Protein AF-A0A151GLS6-F1 (afdb_monomer_lite)

Sequence (121 aa):
MDKGKPEEINLQQVIEDFMERTEDESGIPRARIKRKPIPVGDPYDGNKGTFAAWKFCIDRKLRVDKDFIGSAQDQWIFVWQNLSAKVQQRVTTYFKEGSRIGYDPFQFLTYLESAYSDPYC

Structure (mmCIF, N/C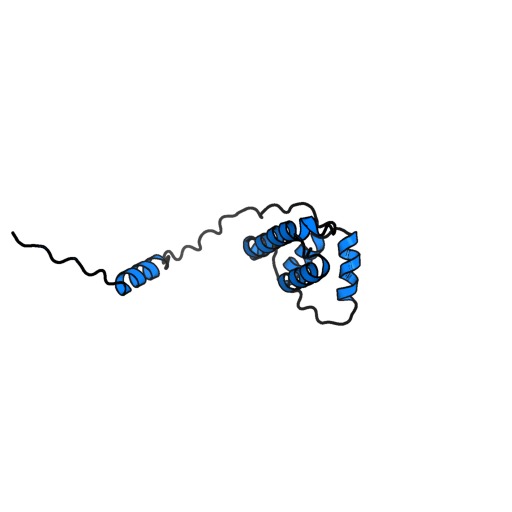A/C/O backbone):
data_AF-A0A151GLS6-F1
#
_entry.id   AF-A0A151GLS6-F1
#
loop_
_atom_site.group_PDB
_atom_site.id
_atom_site.type_symbol
_atom_site.label_atom_id
_atom_site.label_alt_id
_atom_site.label_comp_id
_atom_site.label_asym_id
_atom_site.label_entity_id
_atom_site.label_seq_id
_atom_site.pdbx_PDB_ins_code
_atom_site.Cartn_x
_atom_site.Cartn_y
_atom_site.Cartn_z
_atom_site.occupancy
_atom_site.B_iso_or_equiv
_atom_site.auth_seq_id
_atom_site.auth_comp_id
_atom_site.auth_asym_id
_atom_site.auth_atom_id
_atom_site.pdbx_PDB_model_num
ATOM 1 N N . MET A 1 1 ? 17.212 -46.102 53.168 1.00 40.88 1 MET A N 1
ATOM 2 C CA . MET A 1 1 ? 17.410 -45.082 52.118 1.00 40.88 1 MET A CA 1
ATOM 3 C C . MET A 1 1 ? 16.269 -45.250 51.137 1.00 40.88 1 MET A C 1
ATOM 5 O O . MET A 1 1 ? 16.298 -46.193 50.359 1.00 40.88 1 MET A O 1
ATOM 9 N N . ASP A 1 2 ? 15.229 -44.434 51.281 1.00 50.69 2 ASP A N 1
ATOM 10 C CA . ASP A 1 2 ? 14.027 -44.505 50.451 1.00 50.69 2 ASP A CA 1
ATOM 11 C C . ASP A 1 2 ? 14.251 -43.657 49.192 1.00 50.69 2 ASP A C 1
ATOM 13 O O . ASP A 1 2 ? 14.596 -42.478 49.287 1.00 50.69 2 ASP A O 1
ATOM 17 N N . LYS A 1 3 ? 14.187 -44.281 48.014 1.00 54.00 3 LYS A N 1
ATOM 18 C CA . LYS A 1 3 ? 14.376 -43.587 46.736 1.00 54.00 3 LYS A CA 1
ATOM 19 C C . LYS A 1 3 ? 13.024 -43.015 46.325 1.00 54.00 3 LYS A C 1
ATOM 21 O O . LYS A 1 3 ? 12.191 -43.745 45.796 1.00 54.00 3 LYS A O 1
ATOM 26 N N . GLY A 1 4 ? 12.829 -41.722 46.591 1.00 50.00 4 GLY A N 1
ATOM 27 C CA . GLY A 1 4 ? 11.645 -40.967 46.184 1.00 50.00 4 GLY A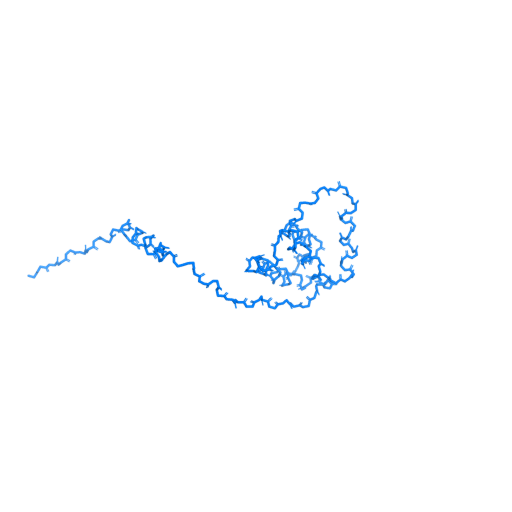 CA 1
ATOM 28 C C . GLY A 1 4 ? 11.347 -41.163 44.697 1.00 50.00 4 GLY A C 1
ATOM 29 O O . GLY A 1 4 ? 12.206 -40.950 43.840 1.00 50.00 4 GLY A O 1
ATOM 30 N N . LYS A 1 5 ? 10.135 -41.640 44.417 1.00 54.75 5 LYS A N 1
ATOM 31 C CA . LYS A 1 5 ? 9.587 -41.842 43.075 1.00 54.75 5 LYS A CA 1
ATOM 32 C C . LYS A 1 5 ? 9.553 -40.492 42.333 1.00 54.75 5 LYS A C 1
ATOM 34 O O . LYS A 1 5 ? 9.200 -39.499 42.964 1.00 54.75 5 LYS A O 1
ATOM 39 N N . PRO A 1 6 ? 9.908 -40.422 41.037 1.00 56.91 6 PRO A N 1
ATOM 40 C CA . PRO A 1 6 ? 9.792 -39.176 40.288 1.00 56.91 6 PRO A CA 1
ATOM 41 C C . PRO A 1 6 ? 8.314 -38.780 40.184 1.00 56.91 6 PRO A C 1
ATOM 43 O O . PRO A 1 6 ? 7.481 -39.610 39.817 1.00 56.91 6 PRO A O 1
ATOM 46 N N . GLU A 1 7 ? 7.997 -37.535 40.545 1.00 65.19 7 GLU A N 1
ATOM 47 C CA . GLU A 1 7 ? 6.668 -36.956 40.348 1.00 65.19 7 GLU A CA 1
ATOM 48 C C . GLU A 1 7 ? 6.370 -36.899 38.848 1.00 65.19 7 GLU A C 1
ATOM 50 O O . GLU A 1 7 ? 7.085 -36.274 38.062 1.00 65.19 7 GLU A O 1
ATOM 55 N N . GLU A 1 8 ? 5.331 -37.619 38.443 1.00 62.97 8 GLU A N 1
ATOM 56 C CA . GLU A 1 8 ? 4.855 -37.657 37.071 1.00 62.97 8 GLU A CA 1
ATOM 57 C C . GLU A 1 8 ? 4.105 -36.347 36.801 1.00 62.97 8 GLU A C 1
ATOM 59 O O . GLU A 1 8 ? 3.047 -36.088 37.374 1.00 62.97 8 GLU A O 1
ATOM 64 N N . ILE A 1 9 ? 4.696 -35.473 35.983 1.00 66.69 9 ILE A N 1
ATOM 65 C CA . ILE A 1 9 ? 4.106 -34.172 35.664 1.00 66.69 9 ILE A CA 1
ATOM 66 C C . ILE A 1 9 ? 2.864 -34.409 34.801 1.00 66.69 9 ILE A C 1
ATOM 68 O O . ILE A 1 9 ? 2.964 -34.806 33.638 1.00 66.69 9 ILE A O 1
ATOM 72 N N . ASN A 1 10 ? 1.686 -34.146 35.366 1.00 78.31 10 ASN A N 1
ATOM 73 C CA . ASN A 1 10 ? 0.425 -34.211 34.642 1.00 78.31 10 ASN A CA 1
ATOM 74 C C . ASN A 1 10 ? 0.324 -33.027 33.666 1.00 78.31 10 ASN A C 1
ATOM 76 O O . ASN A 1 10 ? 0.001 -31.906 34.059 1.00 78.31 10 ASN A O 1
ATOM 80 N N . LEU A 1 11 ? 0.590 -33.281 32.381 1.00 69.44 11 LEU A N 1
ATOM 81 C CA . LEU A 1 11 ? 0.538 -32.265 31.325 1.00 69.44 11 LEU A CA 1
ATOM 82 C C . LEU A 1 11 ? -0.826 -31.571 31.211 1.00 69.44 11 LEU A C 1
ATOM 84 O O . LEU A 1 11 ? -0.862 -30.413 30.808 1.00 69.44 11 LEU A O 1
ATOM 88 N N . GLN A 1 12 ? -1.930 -32.244 31.553 1.00 71.25 12 GLN A N 1
ATOM 89 C CA . GLN A 1 12 ? -3.257 -31.623 31.500 1.00 71.25 12 GLN A CA 1
ATOM 90 C C . GLN A 1 12 ? -3.383 -30.523 32.551 1.00 71.25 12 GLN A C 1
ATOM 92 O O . GLN A 1 12 ? -3.814 -29.428 32.215 1.00 71.25 12 GLN A O 1
ATOM 97 N N . GLN A 1 13 ? -2.875 -30.766 33.762 1.00 73.88 13 GLN A N 1
ATOM 98 C CA . GLN A 1 13 ? -2.841 -29.769 34.832 1.00 73.88 13 GLN A CA 1
ATOM 99 C C . GLN A 1 13 ? -1.988 -28.553 34.442 1.00 73.88 13 GLN A C 1
ATOM 101 O O . GLN A 1 13 ? -2.367 -27.418 34.687 1.00 73.88 13 GLN A O 1
ATOM 106 N N . VAL A 1 14 ? -0.847 -28.778 33.780 1.00 75.75 14 VAL A N 1
ATOM 107 C CA . VAL A 1 14 ? 0.032 -27.686 33.320 1.00 75.75 14 VAL A CA 1
ATOM 108 C C . VAL A 1 14 ? -0.631 -26.850 32.221 1.00 75.75 14 VAL A C 1
ATOM 110 O O . VAL A 1 14 ? -0.436 -25.637 32.167 1.00 75.75 14 VAL A O 1
ATOM 113 N N . ILE A 1 15 ? -1.402 -27.487 31.336 1.00 74.38 15 ILE A N 1
ATOM 114 C CA . ILE A 1 15 ? -2.139 -26.799 30.270 1.00 74.38 15 ILE A CA 1
ATOM 115 C C . ILE A 1 15 ? -3.327 -26.026 30.853 1.00 74.38 15 ILE A C 1
ATOM 117 O O . ILE A 1 15 ? -3.539 -24.885 30.453 1.00 74.38 15 ILE A O 1
ATOM 121 N N . GLU A 1 16 ? -4.061 -26.601 31.807 1.00 70.81 16 GLU A N 1
ATOM 122 C CA . GLU A 1 16 ? -5.153 -25.923 32.514 1.00 70.81 16 GLU A CA 1
ATOM 123 C C . GLU A 1 16 ? -4.642 -24.713 33.302 1.00 70.81 16 GLU A C 1
ATOM 125 O O . GLU A 1 16 ? -5.126 -23.612 33.063 1.00 70.81 16 GLU A O 1
ATOM 130 N N . ASP A 1 17 ? -3.581 -24.859 34.101 1.00 68.75 17 ASP A N 1
ATOM 131 C CA . ASP A 1 17 ? -2.939 -23.746 34.820 1.00 68.75 17 ASP A CA 1
ATOM 132 C C . ASP A 1 17 ? -2.430 -22.645 33.867 1.00 68.75 17 ASP A C 1
ATOM 134 O O . ASP A 1 17 ? -2.397 -21.460 34.216 1.00 6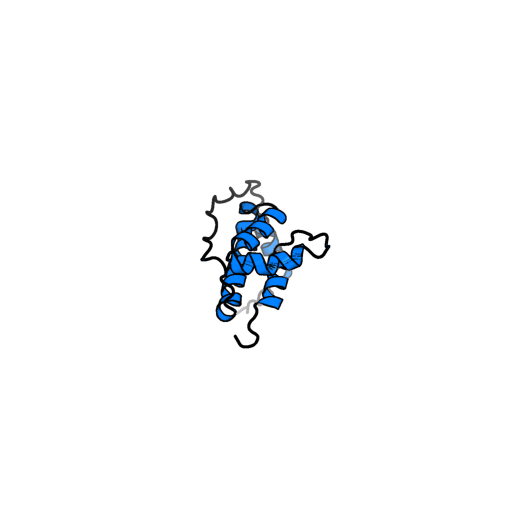8.75 17 ASP A O 1
ATOM 138 N N . PHE A 1 18 ? -1.986 -23.018 32.660 1.00 68.44 18 PHE A N 1
ATOM 139 C CA . PHE A 1 18 ? -1.566 -22.059 31.639 1.00 68.44 18 PHE A CA 1
ATOM 140 C C . PHE A 1 18 ? -2.764 -21.325 31.027 1.00 68.44 18 PHE A C 1
ATOM 142 O O . PHE A 1 18 ? -2.692 -20.109 30.857 1.00 68.44 18 PHE A O 1
ATOM 149 N N . MET A 1 19 ? -3.857 -22.034 30.725 1.00 63.12 19 MET A N 1
ATOM 150 C CA . MET A 1 19 ? -5.084 -21.428 30.201 1.00 63.12 19 MET A CA 1
ATOM 151 C C . MET A 1 19 ? -5.762 -20.533 31.250 1.00 63.12 19 MET A C 1
ATOM 153 O O . MET A 1 19 ? -6.129 -19.405 30.926 1.00 63.12 19 MET A O 1
ATOM 157 N N . GLU A 1 20 ? -5.804 -20.952 32.515 1.00 58.56 20 GLU A N 1
ATOM 158 C CA . GLU A 1 20 ? -6.380 -20.188 33.631 1.00 58.56 20 GLU A CA 1
ATOM 159 C C . GLU A 1 20 ? -5.583 -18.900 33.917 1.00 58.56 20 GLU A C 1
ATOM 161 O O . GLU A 1 20 ? -6.160 -17.842 34.145 1.00 58.56 20 GLU A O 1
ATOM 166 N N . ARG A 1 21 ? -4.247 -18.910 33.771 1.00 56.91 21 ARG A N 1
ATOM 167 C CA . ARG A 1 21 ? -3.432 -17.675 33.854 1.00 56.91 21 ARG A CA 1
ATOM 168 C C . ARG A 1 21 ? -3.601 -16.721 32.675 1.00 56.91 21 ARG A C 1
ATOM 170 O O . ARG A 1 21 ? -3.189 -15.564 32.781 1.00 56.91 21 ARG A O 1
ATOM 177 N N . THR A 1 22 ? -4.122 -17.185 31.540 1.00 51.62 22 THR A N 1
ATOM 178 C CA . THR A 1 22 ? -4.372 -16.312 30.381 1.00 51.62 22 THR A CA 1
ATOM 179 C C . THR A 1 22 ? -5.710 -15.585 30.453 1.00 51.62 22 THR A C 1
ATOM 181 O O . THR A 1 22 ? -5.914 -14.626 29.702 1.00 51.62 22 THR A O 1
ATOM 184 N N . GLU A 1 23 ? -6.571 -15.956 31.398 1.00 48.94 23 GLU A N 1
ATOM 185 C CA . GLU A 1 23 ? -7.806 -15.243 31.697 1.00 48.94 23 GLU A CA 1
ATOM 186 C C . GLU A 1 23 ? -7.531 -14.184 32.772 1.00 48.94 23 GLU A C 1
ATOM 188 O O . GLU A 1 23 ? -7.630 -14.379 33.977 1.00 48.94 23 GLU A O 1
ATOM 193 N N . ASP A 1 24 ? -7.109 -13.016 32.293 1.00 51.19 24 ASP A N 1
ATOM 194 C CA . ASP A 1 24 ? -7.035 -11.769 33.052 1.00 51.19 24 ASP A CA 1
ATOM 195 C C . ASP A 1 24 ? -8.464 -11.349 33.465 1.00 51.19 24 ASP A C 1
ATOM 197 O O . ASP A 1 24 ? -9.097 -10.516 32.814 1.00 51.19 24 ASP A O 1
ATOM 201 N N . GLU A 1 25 ? -8.981 -11.946 34.545 1.00 55.34 25 GLU A N 1
ATOM 202 C CA . GLU A 1 25 ? -10.255 -11.615 35.210 1.00 55.34 25 GLU A CA 1
ATOM 203 C C . GLU A 1 25 ? -10.257 -10.218 35.864 1.00 55.34 25 GLU A C 1
ATOM 205 O O . GLU A 1 25 ? -11.090 -9.912 36.717 1.00 55.34 25 GLU A O 1
ATOM 210 N N . SER A 1 26 ? -9.344 -9.311 35.506 1.00 50.78 26 SER A N 1
ATOM 211 C CA . SER A 1 26 ? -9.339 -7.993 36.139 1.00 50.78 26 SER A CA 1
ATOM 212 C C . SER A 1 26 ? -10.547 -7.143 35.746 1.00 50.78 26 SER A C 1
ATOM 214 O O . SER A 1 26 ? -10.844 -6.182 36.450 1.00 50.78 26 SER A O 1
ATOM 216 N N . GLY A 1 27 ? -11.250 -7.430 34.638 1.00 52.06 27 GLY A N 1
ATOM 217 C CA . GLY A 1 27 ? -12.377 -6.604 34.167 1.00 52.06 27 GLY A CA 1
ATOM 218 C C . GLY A 1 27 ? -12.004 -5.131 33.919 1.00 52.06 27 GLY A C 1
ATOM 219 O O . GLY A 1 27 ? -12.852 -4.312 33.565 1.00 52.06 27 GLY A O 1
ATOM 220 N N . ILE A 1 28 ? -10.725 -4.782 34.075 1.00 48.09 28 ILE A N 1
ATOM 221 C CA . ILE A 1 28 ? -10.159 -3.491 33.759 1.00 48.09 28 ILE A CA 1
ATOM 222 C C . ILE A 1 28 ? -9.920 -3.572 32.258 1.00 48.09 28 ILE A C 1
ATOM 224 O O . ILE A 1 28 ? -9.080 -4.369 31.830 1.00 48.09 28 ILE A O 1
ATOM 228 N N . PRO A 1 29 ? -10.631 -2.793 31.419 1.00 48.59 29 PRO A N 1
ATOM 229 C CA . PRO A 1 29 ? -10.251 -2.706 30.023 1.00 48.59 29 PRO A CA 1
ATOM 230 C C . PRO A 1 29 ? -8.790 -2.287 30.035 1.00 48.59 29 PRO A C 1
ATOM 232 O O . PRO A 1 29 ? -8.501 -1.186 30.509 1.00 48.59 29 PRO A O 1
ATOM 235 N N . ARG A 1 30 ? -7.875 -3.177 29.600 1.00 54.97 30 ARG A N 1
ATOM 236 C CA . ARG A 1 30 ? -6.450 -2.856 29.466 1.00 54.97 30 ARG A CA 1
ATOM 237 C C . ARG A 1 30 ? -6.424 -1.502 28.811 1.00 54.97 30 ARG A C 1
ATOM 239 O O . ARG A 1 30 ? -6.846 -1.398 27.657 1.00 54.97 30 ARG A O 1
ATOM 246 N N . ALA A 1 31 ? -6.062 -0.473 29.578 1.00 53.34 31 ALA A N 1
ATOM 247 C CA . ALA A 1 31 ? -6.095 0.887 29.090 1.00 53.34 31 ALA A CA 1
ATOM 248 C C . ALA A 1 31 ? -5.276 0.831 27.813 1.00 53.34 31 ALA A C 1
ATOM 250 O O . ALA A 1 31 ? -4.091 0.502 27.894 1.00 53.34 31 ALA A O 1
ATOM 251 N N . ARG A 1 32 ? -5.935 0.965 26.645 1.00 59.56 32 ARG A N 1
ATOM 252 C CA . ARG A 1 32 ? -5.280 0.780 25.349 1.00 59.56 32 ARG A CA 1
ATOM 253 C C . ARG A 1 32 ? -4.096 1.717 25.409 1.00 59.56 32 ARG A C 1
ATOM 255 O O . ARG A 1 32 ? -4.299 2.932 25.402 1.00 59.56 32 ARG A O 1
ATOM 262 N N . ILE A 1 33 ? -2.895 1.160 25.581 1.00 59.97 33 ILE A N 1
ATOM 263 C CA . ILE A 1 33 ? -1.680 1.954 25.677 1.00 59.97 33 ILE A CA 1
ATOM 264 C C . ILE A 1 33 ? -1.739 2.822 24.433 1.00 59.97 33 ILE A C 1
ATOM 266 O O . ILE A 1 33 ? -1.821 2.280 23.327 1.00 59.97 33 ILE A O 1
ATOM 270 N N . LYS A 1 34 ? -1.829 4.147 24.617 1.00 70.88 34 LYS A N 1
ATOM 271 C CA . LYS A 1 34 ? -1.924 5.114 23.520 1.00 70.88 34 LYS A CA 1
ATOM 272 C C . LYS A 1 34 ? -0.581 5.112 22.797 1.00 70.88 34 LYS A C 1
ATOM 274 O O . LYS A 1 34 ? 0.255 5.990 22.985 1.00 70.88 34 LYS A O 1
ATOM 279 N N . ARG A 1 35 ? -0.337 4.052 22.034 1.00 81.50 35 ARG A N 1
ATOM 280 C CA . ARG A 1 35 ? 0.835 3.886 21.195 1.00 81.50 35 ARG A CA 1
ATOM 281 C C . ARG A 1 35 ? 0.678 4.798 19.993 1.00 81.50 35 ARG A C 1
ATOM 283 O O . ARG A 1 35 ? -0.418 4.966 19.462 1.00 81.50 35 ARG A O 1
ATOM 290 N N . LYS A 1 36 ? 1.790 5.380 19.563 1.00 85.88 36 LYS A N 1
ATOM 291 C CA . LYS A 1 36 ? 1.837 6.064 18.274 1.00 85.88 36 LYS A CA 1
ATOM 292 C C . LYS A 1 36 ? 1.768 5.018 17.150 1.00 85.88 36 LYS A C 1
ATOM 294 O O . LYS A 1 36 ? 2.241 3.892 17.351 1.00 85.88 36 LYS A O 1
ATOM 299 N N . PRO A 1 37 ? 1.201 5.373 15.987 1.00 85.75 37 PRO A N 1
ATOM 300 C CA . PRO A 1 37 ? 1.298 4.538 14.798 1.00 85.75 37 PRO A CA 1
ATOM 301 C C . PRO A 1 37 ? 2.768 4.272 14.450 1.00 85.75 37 PRO A C 1
ATOM 303 O O . PRO A 1 37 ? 3.622 5.144 14.620 1.00 85.75 37 PRO A O 1
ATOM 306 N N . ILE A 1 38 ? 3.062 3.084 13.927 1.00 87.19 38 ILE A N 1
ATOM 307 C CA . ILE A 1 38 ? 4.369 2.761 13.350 1.00 87.19 38 ILE A CA 1
ATOM 308 C C . ILE A 1 38 ? 4.651 3.756 12.210 1.00 87.19 38 ILE A C 1
ATOM 310 O O . ILE A 1 38 ? 3.762 3.968 11.379 1.00 87.19 38 ILE A O 1
ATOM 314 N N . PRO A 1 39 ? 5.838 4.380 12.147 1.00 87.88 39 PRO A N 1
ATOM 315 C CA . PRO A 1 39 ? 6.196 5.247 11.032 1.00 87.88 39 PRO A CA 1
ATOM 316 C C . PRO A 1 39 ? 6.064 4.518 9.697 1.00 87.88 39 PRO A C 1
ATOM 318 O O . PRO A 1 39 ? 6.373 3.330 9.595 1.00 87.88 39 PRO A O 1
ATOM 321 N N . VAL A 1 40 ? 5.602 5.238 8.682 1.00 85.75 40 VAL A N 1
ATOM 322 C CA . VAL A 1 40 ? 5.570 4.733 7.312 1.00 85.75 40 VAL A CA 1
ATOM 323 C C . VAL A 1 40 ? 6.787 5.297 6.589 1.00 85.75 40 VAL A C 1
ATOM 325 O O . VAL A 1 40 ? 7.124 6.462 6.794 1.00 85.75 40 VAL A O 1
ATOM 328 N N . GLY A 1 41 ? 7.483 4.446 5.835 1.00 88.19 41 GLY A N 1
ATOM 329 C CA . GLY A 1 41 ? 8.620 4.860 5.013 1.00 88.19 41 GLY A CA 1
ATOM 330 C C . GLY A 1 41 ? 8.174 5.571 3.737 1.00 88.19 41 GLY A C 1
ATOM 331 O O . GLY A 1 41 ? 7.019 5.979 3.610 1.00 88.19 41 GLY A O 1
ATOM 332 N N . ASP A 1 42 ? 9.089 5.681 2.779 1.00 92.88 42 ASP A N 1
ATOM 333 C CA . ASP A 1 42 ? 8.791 6.303 1.492 1.00 92.88 42 ASP A CA 1
ATOM 334 C C . ASP A 1 42 ? 7.739 5.505 0.692 1.00 92.88 42 ASP A C 1
ATOM 336 O O . ASP A 1 42 ? 7.700 4.267 0.772 1.00 92.88 42 ASP A O 1
ATOM 340 N N . PRO A 1 43 ? 6.886 6.183 -0.104 1.00 96.56 43 PRO A N 1
ATOM 341 C CA . PRO A 1 43 ? 5.954 5.514 -1.003 1.00 96.56 43 PRO A CA 1
ATOM 342 C C . PRO A 1 43 ? 6.669 4.591 -1.993 1.00 96.56 43 PRO A C 1
ATOM 344 O O . PRO A 1 43 ? 7.758 4.899 -2.477 1.00 96.56 43 PRO A O 1
ATOM 347 N N . TYR A 1 44 ? 6.019 3.493 -2.376 1.00 97.31 44 TYR A N 1
ATOM 348 C CA . TYR A 1 44 ? 6.584 2.564 -3.349 1.00 97.31 44 TYR A CA 1
ATOM 349 C C . TYR A 1 44 ? 6.696 3.189 -4.743 1.00 97.31 44 TYR A C 1
ATOM 351 O O . TYR A 1 44 ? 5.710 3.623 -5.350 1.00 97.31 44 TYR A O 1
ATOM 359 N N . ASP A 1 45 ? 7.906 3.208 -5.283 1.00 95.81 45 ASP A N 1
ATOM 360 C CA . ASP A 1 45 ? 8.256 3.870 -6.541 1.00 95.81 45 ASP A CA 1
ATOM 361 C C . ASP A 1 45 ? 8.100 2.974 -7.787 1.00 95.81 45 ASP A C 1
ATOM 363 O O . ASP A 1 45 ? 8.143 3.462 -8.921 1.00 95.81 45 ASP A O 1
ATOM 367 N N . GLY A 1 46 ? 7.862 1.673 -7.593 1.00 94.62 46 GLY A N 1
ATOM 368 C CA . GLY A 1 46 ? 7.769 0.682 -8.667 1.00 94.62 46 GLY A CA 1
ATOM 369 C C . GLY A 1 46 ? 9.055 -0.110 -8.915 1.00 94.62 46 GLY A C 1
ATOM 370 O O . GLY A 1 46 ? 9.090 -0.895 -9.866 1.00 94.62 46 GLY A O 1
ATOM 371 N N . ASN A 1 47 ? 10.105 0.078 -8.109 1.00 94.31 47 ASN A N 1
ATOM 372 C CA . ASN A 1 47 ? 11.320 -0.729 -8.176 1.00 94.31 47 ASN A CA 1
ATOM 373 C C . ASN A 1 47 ? 11.056 -2.148 -7.643 1.00 94.31 47 ASN A C 1
ATOM 375 O O . ASN A 1 47 ? 10.732 -2.343 -6.473 1.00 94.31 47 ASN A O 1
ATOM 379 N N . LYS A 1 48 ? 11.184 -3.168 -8.493 1.00 93.69 48 LYS A N 1
ATOM 380 C 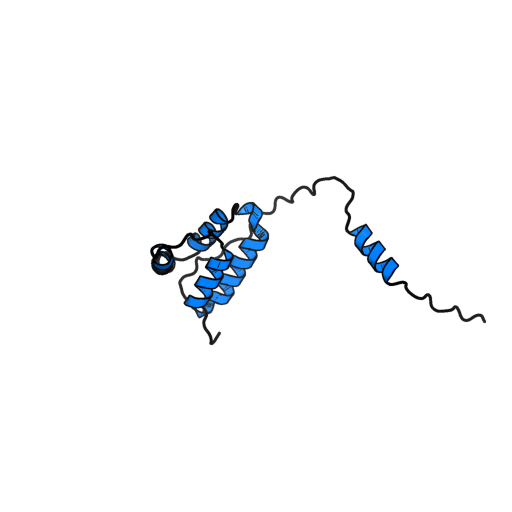CA . LYS A 1 48 ? 10.883 -4.555 -8.102 1.00 93.69 48 LYS A CA 1
ATOM 381 C C . LYS A 1 48 ? 11.813 -5.087 -7.006 1.00 93.69 48 LYS A C 1
ATOM 383 O O . LYS A 1 48 ? 11.344 -5.782 -6.110 1.00 93.69 48 LYS A O 1
ATOM 388 N N . GLY A 1 49 ? 13.083 -4.671 -6.998 1.00 93.00 49 GLY A N 1
ATOM 389 C CA . GLY A 1 49 ? 14.069 -5.115 -6.005 1.00 93.00 49 GLY A CA 1
ATOM 390 C C . GLY A 1 49 ? 13.792 -4.626 -4.577 1.00 93.00 49 GLY A C 1
ATOM 391 O O . GLY A 1 49 ? 14.293 -5.203 -3.619 1.00 93.00 49 GLY A O 1
ATOM 392 N N . THR A 1 50 ? 12.968 -3.586 -4.402 1.00 93.19 50 THR A N 1
ATOM 393 C CA . THR A 1 50 ? 12.564 -3.081 -3.075 1.00 93.19 50 THR A CA 1
ATOM 394 C C . THR A 1 50 ? 11.146 -3.497 -2.685 1.00 93.19 50 THR A C 1
ATOM 396 O O . THR A 1 50 ? 10.724 -3.254 -1.551 1.00 93.19 50 THR A O 1
ATOM 399 N N . PHE A 1 51 ? 10.406 -4.152 -3.589 1.00 94.88 51 PHE A N 1
ATOM 400 C CA . PHE A 1 51 ? 8.991 -4.456 -3.390 1.00 94.88 51 PHE A CA 1
ATOM 401 C C . PHE A 1 51 ? 8.748 -5.364 -2.183 1.00 94.88 51 PHE A C 1
ATOM 403 O O . PHE A 1 51 ? 7.879 -5.066 -1.367 1.00 94.88 51 PHE A O 1
ATOM 410 N N . ALA A 1 52 ? 9.528 -6.440 -2.032 1.00 93.56 52 ALA A N 1
ATOM 411 C CA . ALA A 1 52 ? 9.359 -7.390 -0.931 1.00 93.56 52 ALA A CA 1
ATOM 412 C C . ALA A 1 52 ? 9.514 -6.716 0.444 1.00 93.56 52 ALA A C 1
ATOM 414 O O . ALA A 1 52 ? 8.673 -6.893 1.329 1.00 93.56 52 ALA A O 1
ATOM 415 N N . ALA A 1 53 ? 10.543 -5.877 0.597 1.00 93.62 53 ALA A N 1
ATOM 416 C CA . ALA A 1 53 ? 10.780 -5.121 1.823 1.00 93.62 53 ALA A CA 1
ATOM 417 C C . ALA A 1 53 ? 9.659 -4.103 2.093 1.00 93.62 53 ALA A C 1
ATOM 419 O O . ALA A 1 53 ? 9.152 -4.018 3.213 1.00 93.62 53 ALA A O 1
ATOM 420 N N . TRP A 1 54 ? 9.223 -3.366 1.067 1.00 96.00 54 TRP A N 1
ATOM 421 C CA . TRP A 1 54 ? 8.109 -2.425 1.192 1.00 96.00 54 TRP A CA 1
ATOM 422 C C . TRP A 1 54 ? 6.799 -3.131 1.577 1.00 96.00 54 TRP A C 1
ATOM 424 O O . TRP A 1 54 ? 6.139 -2.726 2.537 1.00 96.00 54 TRP A O 1
ATOM 434 N N . LYS A 1 55 ? 6.453 -4.233 0.899 1.00 95.88 55 LYS A N 1
ATOM 435 C CA . LYS A 1 55 ? 5.251 -5.035 1.170 1.00 95.88 55 LYS A CA 1
ATOM 436 C C . LYS A 1 55 ? 5.245 -5.544 2.608 1.00 95.88 55 LYS A C 1
ATOM 438 O O . LYS A 1 55 ? 4.220 -5.437 3.275 1.00 95.88 55 LYS A O 1
ATOM 443 N N . PHE A 1 56 ? 6.377 -6.049 3.104 1.00 94.19 56 PHE A N 1
ATOM 444 C CA . PHE A 1 56 ? 6.514 -6.493 4.493 1.00 94.19 56 PHE A CA 1
ATOM 445 C C . PHE A 1 56 ? 6.196 -5.368 5.491 1.00 94.19 56 PHE A C 1
ATOM 447 O O . PHE A 1 56 ? 5.442 -5.570 6.446 1.00 94.19 56 PHE A O 1
ATOM 454 N N . CYS A 1 57 ? 6.722 -4.163 5.255 1.00 95.62 57 CYS A N 1
ATOM 455 C CA . CYS A 1 57 ? 6.445 -3.001 6.097 1.00 95.62 57 CYS A CA 1
ATOM 456 C C . CYS A 1 57 ? 4.957 -2.623 6.092 1.00 95.62 57 CYS A C 1
ATOM 458 O O . CYS A 1 57 ? 4.389 -2.383 7.161 1.00 95.62 57 CYS A O 1
ATOM 460 N N . ILE A 1 58 ? 4.316 -2.605 4.919 1.00 96.88 58 ILE A N 1
ATOM 461 C CA . ILE A 1 58 ? 2.888 -2.286 4.791 1.00 96.88 58 ILE A CA 1
ATOM 462 C C . ILE A 1 58 ? 2.005 -3.376 5.410 1.00 96.88 58 ILE A C 1
ATOM 464 O O . ILE A 1 58 ? 1.094 -3.041 6.161 1.00 96.88 58 ILE A O 1
ATOM 468 N N . ASP A 1 59 ? 2.289 -4.662 5.190 1.00 96.19 59 ASP A N 1
ATOM 469 C CA . ASP A 1 59 ? 1.544 -5.770 5.811 1.00 96.19 59 ASP A CA 1
ATOM 470 C C . ASP A 1 59 ? 1.618 -5.697 7.344 1.00 96.19 59 ASP A C 1
ATOM 472 O O . ASP A 1 59 ? 0.589 -5.717 8.029 1.00 96.19 59 ASP A O 1
ATOM 476 N N . ARG A 1 60 ? 2.819 -5.486 7.900 1.00 95.06 60 ARG A N 1
ATOM 477 C CA . ARG A 1 60 ? 2.998 -5.292 9.345 1.00 95.06 60 ARG A CA 1
ATOM 478 C C . ARG A 1 60 ? 2.213 -4.085 9.850 1.00 95.06 60 ARG A C 1
ATOM 480 O O . ARG A 1 60 ? 1.592 -4.157 10.911 1.00 95.06 60 ARG A O 1
ATOM 487 N N . LYS A 1 61 ? 2.240 -2.977 9.110 1.00 95.06 61 LYS A N 1
ATOM 488 C CA . LYS A 1 61 ? 1.525 -1.744 9.446 1.00 95.06 61 LYS A CA 1
ATOM 489 C C . LYS A 1 61 ? 0.011 -1.961 9.468 1.00 95.06 61 LYS A C 1
ATOM 491 O O . LYS A 1 61 ? -0.625 -1.574 10.445 1.00 95.06 61 LYS A O 1
ATOM 496 N N . LEU A 1 62 ? -0.538 -2.633 8.458 1.00 95.56 62 LEU A N 1
ATOM 497 C CA . LEU A 1 62 ? -1.953 -2.990 8.386 1.00 95.56 62 LEU A CA 1
ATOM 498 C C . LEU A 1 62 ? -2.372 -3.859 9.569 1.00 95.56 62 LEU A C 1
ATOM 500 O O . LEU A 1 62 ? -3.393 -3.587 10.178 1.00 95.56 62 LEU A O 1
ATOM 504 N N . ARG A 1 63 ? -1.577 -4.865 9.949 1.00 94.88 63 ARG A N 1
ATOM 505 C CA . ARG A 1 63 ? -1.921 -5.763 11.067 1.00 94.88 63 ARG A CA 1
ATOM 506 C C . ARG A 1 63 ? -1.843 -5.079 12.426 1.00 94.88 63 ARG A C 1
ATOM 508 O O . ARG A 1 63 ? -2.723 -5.273 13.262 1.00 94.88 63 ARG A O 1
ATOM 515 N N . VAL A 1 64 ? -0.779 -4.314 12.661 1.00 94.06 64 VAL A N 1
ATOM 516 C CA . VAL A 1 64 ? -0.491 -3.742 13.983 1.00 94.06 64 VAL A CA 1
ATOM 517 C C . VAL A 1 64 ? -1.296 -2.472 14.243 1.00 94.06 64 VAL A C 1
ATOM 519 O O . VAL A 1 64 ? -1.749 -2.265 15.366 1.00 94.06 64 VAL A O 1
ATOM 522 N N . ASP A 1 65 ? -1.508 -1.650 13.217 1.00 94.62 65 ASP A N 1
ATOM 523 C CA . ASP A 1 65 ? -2.196 -0.366 13.340 1.00 94.62 65 ASP A CA 1
ATOM 524 C C . ASP A 1 65 ? -3.593 -0.387 12.694 1.00 94.62 65 ASP A C 1
ATOM 526 O O . ASP A 1 65 ? -4.148 0.676 12.430 1.00 94.62 65 ASP A O 1
ATOM 530 N N . LYS A 1 66 ? -4.198 -1.570 12.480 1.00 93.12 66 LYS A N 1
ATOM 531 C CA . LYS A 1 66 ? -5.535 -1.723 11.866 1.00 93.12 66 LYS A CA 1
ATOM 532 C C . LYS A 1 66 ? -6.583 -0.788 12.483 1.00 93.12 66 LYS A C 1
ATOM 534 O O . LYS A 1 66 ? -7.259 -0.057 11.772 1.00 93.12 66 LYS A O 1
ATOM 539 N N . ASP A 1 67 ? -6.640 -0.751 13.817 1.00 91.31 67 ASP A N 1
ATOM 540 C CA . ASP A 1 67 ? -7.606 0.043 14.581 1.00 91.31 67 ASP A CA 1
ATOM 541 C C . ASP A 1 67 ? -7.312 1.549 14.482 1.00 91.31 67 ASP A C 1
ATOM 543 O O . ASP A 1 67 ? -8.208 2.365 14.664 1.00 91.31 67 ASP A O 1
ATOM 547 N N . PHE A 1 68 ? -6.052 1.921 14.231 1.00 91.56 68 PHE A N 1
ATOM 548 C CA . PHE A 1 68 ? -5.638 3.312 14.051 1.00 91.56 68 PHE A CA 1
ATOM 549 C C . PHE A 1 68 ? -5.926 3.806 12.632 1.00 91.56 68 PHE A C 1
ATOM 551 O O . PHE A 1 68 ? -6.269 4.968 12.449 1.00 91.56 68 PHE A O 1
ATOM 558 N N . ILE A 1 69 ? -5.758 2.936 11.634 1.00 93.12 69 ILE A N 1
ATOM 559 C CA . ILE A 1 69 ? -5.997 3.262 10.226 1.00 93.12 69 ILE A CA 1
ATOM 560 C C . ILE A 1 69 ? -7.503 3.328 9.943 1.00 93.12 69 ILE A C 1
ATOM 562 O O . ILE A 1 69 ? -7.939 4.235 9.244 1.00 93.12 69 ILE A O 1
ATOM 566 N N . GLY A 1 70 ? -8.291 2.412 10.512 1.00 93.81 70 GLY A N 1
ATOM 567 C CA . GLY A 1 70 ? -9.749 2.431 10.420 1.00 93.81 70 GLY A CA 1
ATOM 568 C C . GLY A 1 70 ? -10.322 1.228 9.678 1.00 93.81 70 GLY A C 1
ATOM 569 O O . GLY A 1 70 ? -9.873 0.090 9.848 1.00 93.81 70 GLY A O 1
ATOM 570 N N . SER A 1 71 ? -11.364 1.472 8.886 1.00 93.31 71 SER A N 1
ATOM 571 C CA . SER A 1 71 ? -12.099 0.430 8.168 1.00 93.31 71 SER A CA 1
ATOM 572 C C . SER A 1 71 ? -11.231 -0.291 7.127 1.00 93.31 71 SER A C 1
ATOM 574 O O . SER A 1 71 ? -10.133 0.151 6.790 1.00 93.31 71 SER A O 1
ATOM 576 N N . ALA A 1 72 ? -11.733 -1.398 6.569 1.00 90.56 72 ALA A N 1
ATOM 577 C CA . ALA A 1 72 ? -11.065 -2.075 5.453 1.00 90.56 72 ALA A CA 1
ATOM 578 C C . ALA A 1 72 ? -10.840 -1.123 4.261 1.00 90.56 72 ALA A C 1
ATOM 580 O O . ALA A 1 72 ? -9.770 -1.133 3.657 1.00 90.56 72 ALA A O 1
ATOM 581 N N . GLN A 1 73 ? -11.800 -0.232 3.994 1.00 90.25 73 GLN A N 1
ATOM 582 C CA . GLN A 1 73 ? -11.677 0.782 2.953 1.00 90.25 73 GLN A CA 1
ATOM 583 C C . GLN A 1 73 ? -10.604 1.826 3.279 1.00 90.25 73 GLN A C 1
ATOM 585 O O . GLN A 1 73 ? -9.806 2.152 2.404 1.00 90.25 73 GLN A O 1
ATOM 590 N N . ASP A 1 74 ? -10.527 2.305 4.523 1.00 94.06 74 ASP A N 1
ATOM 591 C CA . ASP A 1 74 ? -9.473 3.242 4.942 1.00 94.06 74 ASP A CA 1
ATOM 592 C C . ASP A 1 74 ? -8.089 2.596 4.842 1.00 94.06 74 ASP A C 1
ATOM 594 O O . ASP A 1 74 ? -7.136 3.204 4.359 1.00 94.06 74 ASP A O 1
ATOM 598 N N . GLN A 1 75 ? -7.985 1.324 5.228 1.00 95.31 75 GLN A N 1
ATOM 599 C CA . GLN A 1 75 ? -6.773 0.525 5.082 1.00 95.31 75 GLN A CA 1
ATOM 600 C C . GLN A 1 75 ? -6.386 0.325 3.617 1.00 95.31 75 GLN A C 1
ATOM 602 O O . GLN A 1 75 ? -5.212 0.421 3.266 1.00 95.31 75 GLN A O 1
ATOM 607 N N . TRP A 1 76 ? -7.357 0.094 2.739 1.00 92.81 76 TRP A N 1
ATOM 608 C CA . TRP A 1 76 ? -7.116 -0.004 1.306 1.00 92.81 76 TRP A CA 1
ATOM 609 C C . TRP A 1 76 ? -6.619 1.326 0.723 1.00 92.81 76 TRP A C 1
ATOM 611 O O . TRP A 1 76 ? -5.610 1.354 0.013 1.00 92.81 76 TRP A O 1
ATOM 621 N N . ILE A 1 77 ? -7.272 2.441 1.076 1.00 92.31 77 ILE A N 1
ATOM 622 C CA . ILE A 1 77 ? -6.867 3.793 0.659 1.00 92.31 77 ILE A CA 1
ATOM 623 C C . ILE A 1 77 ? -5.462 4.096 1.176 1.00 92.31 77 ILE A C 1
ATOM 625 O O . ILE A 1 77 ? -4.644 4.636 0.434 1.00 92.31 77 ILE A O 1
ATOM 629 N N . PHE A 1 78 ? -5.151 3.696 2.409 1.00 95.38 7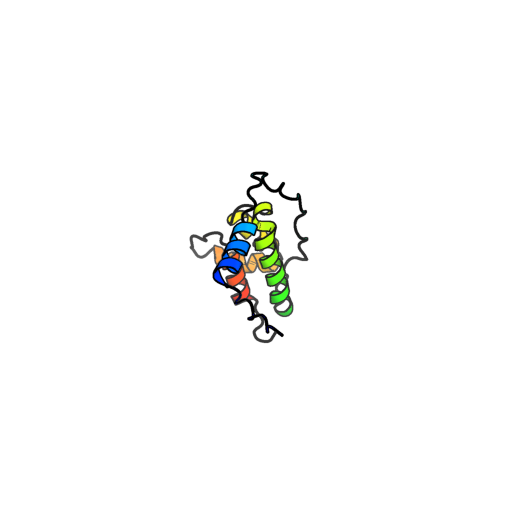8 PHE A N 1
ATOM 630 C CA . PHE A 1 78 ? -3.822 3.824 2.989 1.00 95.38 78 PHE A CA 1
ATOM 631 C C . PHE A 1 78 ? -2.758 3.113 2.140 1.00 95.38 78 PHE A C 1
ATOM 633 O O . PHE A 1 78 ? -1.721 3.711 1.850 1.00 95.38 78 PHE A O 1
ATOM 640 N N . VAL A 1 79 ? -3.001 1.874 1.690 1.00 95.50 79 VAL A N 1
ATOM 641 C CA . VAL A 1 79 ? -2.068 1.174 0.787 1.00 95.50 79 VAL A CA 1
ATOM 642 C C . VAL A 1 79 ? -1.899 1.958 -0.515 1.00 95.50 79 VAL A C 1
ATOM 644 O O . VAL A 1 79 ? -0.769 2.194 -0.930 1.00 95.50 79 VAL A O 1
ATOM 647 N N . TRP A 1 80 ? -2.995 2.419 -1.129 1.00 93.81 80 TRP A N 1
ATOM 648 C CA . TRP A 1 80 ? -2.957 3.187 -2.380 1.00 93.81 80 TRP A CA 1
ATOM 649 C C . TRP A 1 80 ? -2.195 4.518 -2.248 1.00 93.81 80 TRP A C 1
ATOM 651 O O . TRP A 1 80 ? -1.408 4.871 -3.128 1.00 93.81 80 TRP A O 1
ATOM 661 N N . GLN A 1 81 ? -2.363 5.236 -1.135 1.00 94.81 81 GLN A N 1
ATOM 662 C CA . GLN A 1 81 ? -1.635 6.477 -0.839 1.00 94.81 81 GLN A CA 1
ATOM 663 C C . GLN A 1 81 ? -0.133 6.252 -0.623 1.00 94.81 81 GLN A C 1
ATOM 665 O O . GLN A 1 81 ? 0.658 7.153 -0.882 1.00 94.81 81 GLN A O 1
ATOM 670 N N . ASN A 1 82 ? 0.267 5.048 -0.206 1.00 97.00 82 ASN A N 1
ATOM 671 C CA . ASN A 1 82 ? 1.669 4.652 -0.051 1.00 97.00 82 ASN A CA 1
ATOM 672 C C . ASN A 1 82 ? 2.303 4.115 -1.342 1.00 97.00 82 ASN A C 1
ATOM 674 O O . ASN A 1 82 ? 3.366 3.495 -1.310 1.00 97.00 82 ASN A O 1
ATOM 678 N N . LEU A 1 83 ? 1.678 4.381 -2.486 1.00 96.38 83 LEU A N 1
ATOM 679 C CA . LEU A 1 83 ? 2.243 4.182 -3.813 1.00 96.38 83 LEU A CA 1
ATOM 680 C C . LEU A 1 83 ? 2.626 5.543 -4.399 1.00 96.38 83 LEU A C 1
ATOM 682 O O . LEU A 1 83 ? 1.911 6.529 -4.234 1.00 96.38 83 LEU A O 1
ATOM 686 N N . SER A 1 84 ? 3.724 5.603 -5.144 1.00 96.44 84 SER A N 1
ATOM 687 C CA . SER A 1 84 ? 4.059 6.788 -5.937 1.00 96.44 84 SER A CA 1
ATOM 688 C C . SER A 1 84 ? 2.974 7.081 -6.980 1.00 96.44 84 SER A C 1
ATOM 690 O O . SER A 1 84 ? 2.313 6.169 -7.485 1.00 96.44 84 SER A O 1
ATOM 692 N N . ALA A 1 85 ? 2.838 8.346 -7.390 1.00 94.56 85 ALA A N 1
ATOM 693 C CA . ALA A 1 85 ? 1.846 8.763 -8.388 1.00 94.56 85 ALA A CA 1
ATOM 694 C C . ALA A 1 85 ? 1.924 7.947 -9.698 1.00 94.56 85 ALA A C 1
ATOM 696 O O . ALA A 1 85 ? 0.904 7.598 -10.293 1.00 94.56 85 ALA A O 1
ATOM 697 N N . LYS A 1 86 ? 3.140 7.575 -10.122 1.00 93.69 86 LYS A N 1
ATOM 698 C CA . LYS A 1 86 ? 3.372 6.724 -11.299 1.00 93.69 86 LYS A CA 1
ATOM 699 C C . LYS A 1 86 ? 2.784 5.322 -11.122 1.00 93.69 86 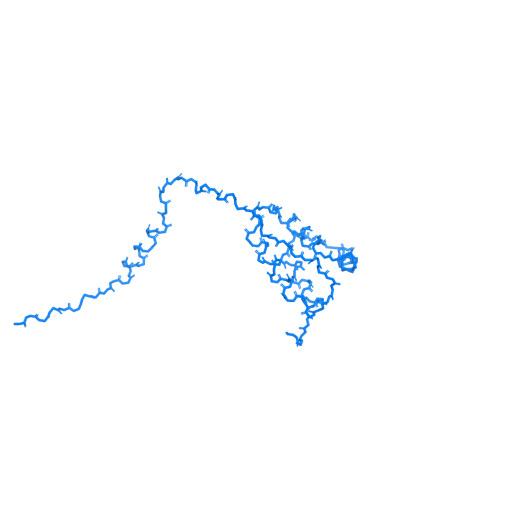LYS A C 1
ATOM 701 O O . LYS A 1 86 ? 2.179 4.786 -12.051 1.00 93.69 86 LYS A O 1
ATOM 706 N N . VAL A 1 87 ? 2.974 4.712 -9.952 1.00 94.69 87 VAL A N 1
ATOM 707 C CA . VAL A 1 87 ? 2.429 3.384 -9.642 1.00 94.69 87 VAL A CA 1
ATOM 708 C C . VAL A 1 87 ? 0.910 3.462 -9.492 1.00 94.69 87 VAL A C 1
ATOM 710 O O . VAL A 1 87 ? 0.216 2.641 -10.090 1.00 94.69 87 VAL A O 1
ATOM 713 N N . GLN A 1 88 ? 0.386 4.491 -8.813 1.00 93.62 88 GLN A N 1
ATOM 714 C CA . GLN A 1 88 ? -1.055 4.744 -8.691 1.00 93.62 88 GLN A CA 1
ATOM 715 C C . GLN A 1 88 ? -1.741 4.776 -10.059 1.00 93.62 88 GLN A C 1
ATOM 717 O O . GLN A 1 88 ? -2.720 4.062 -10.267 1.00 93.62 88 GLN A O 1
ATOM 722 N N . GLN A 1 89 ? -1.211 5.537 -11.022 1.00 89.62 89 GLN A N 1
ATOM 723 C CA . GLN A 1 89 ? -1.780 5.624 -12.373 1.00 89.62 89 GLN A CA 1
ATOM 724 C C . GLN A 1 89 ? -1.853 4.261 -13.072 1.00 89.62 89 GLN A C 1
ATOM 726 O O . GLN A 1 89 ? -2.866 3.948 -13.693 1.00 89.62 89 GLN A O 1
ATOM 731 N N . ARG A 1 90 ? -0.814 3.426 -12.936 1.00 87.50 90 ARG A N 1
ATOM 732 C CA . ARG A 1 90 ? -0.784 2.084 -13.538 1.00 87.50 90 ARG A CA 1
ATOM 733 C C . ARG A 1 90 ? -1.841 1.166 -12.940 1.00 87.50 90 ARG A C 1
ATOM 735 O O . ARG A 1 90 ? -2.586 0.533 -13.683 1.00 87.50 90 ARG A O 1
ATOM 742 N N . VAL A 1 91 ? -1.929 1.124 -11.612 1.00 85.94 91 VAL A N 1
ATOM 743 C CA . VAL A 1 91 ? -2.886 0.251 -10.919 1.00 85.94 91 VAL A CA 1
ATOM 744 C C . VAL A 1 91 ? -4.314 0.777 -11.000 1.00 85.94 91 VAL A C 1
ATOM 746 O O . VAL A 1 91 ? -5.242 -0.000 -10.850 1.00 85.94 91 VAL A O 1
ATOM 749 N N . THR A 1 92 ? -4.519 2.058 -11.324 1.00 76.56 92 THR A N 1
ATOM 750 C CA . THR A 1 92 ? -5.868 2.623 -11.494 1.00 76.56 92 THR A CA 1
ATOM 751 C C . THR A 1 92 ? -6.646 1.950 -12.627 1.00 76.56 92 THR A C 1
ATOM 753 O O . THR A 1 92 ? -7.870 1.850 -12.561 1.00 76.56 92 THR A O 1
ATOM 756 N N . THR A 1 93 ? -5.951 1.431 -13.642 1.00 68.00 93 THR A N 1
ATOM 757 C CA . THR A 1 93 ? -6.565 0.664 -14.737 1.00 68.00 93 THR A CA 1
ATOM 758 C C . THR A 1 93 ? -7.246 -0.611 -14.229 1.00 68.00 93 THR A C 1
ATOM 760 O O . THR A 1 93 ? -8.357 -0.898 -14.661 1.00 68.00 93 THR A O 1
ATOM 763 N N . TYR A 1 94 ? -6.665 -1.283 -13.224 1.00 65.56 94 TYR A N 1
ATOM 764 C CA . TYR A 1 94 ? -7.257 -2.455 -12.557 1.00 65.56 94 TYR A CA 1
ATOM 765 C C . TYR A 1 94 ? -8.640 -2.155 -11.954 1.00 65.56 94 TYR A C 1
ATOM 767 O O . TYR A 1 94 ? -9.472 -3.044 -11.815 1.00 65.56 94 TYR A O 1
ATOM 775 N N . PHE A 1 95 ? -8.915 -0.889 -11.621 1.00 68.06 95 PHE A N 1
ATOM 776 C CA . PHE A 1 95 ? -10.172 -0.465 -11.002 1.00 68.06 95 PHE A CA 1
ATOM 777 C C . PHE A 1 95 ? -11.249 -0.038 -12.010 1.00 68.06 95 PHE A C 1
ATOM 779 O O . PHE A 1 95 ? -12.422 0.027 -11.650 1.00 68.06 95 PHE A O 1
ATOM 786 N N . LYS A 1 96 ? -10.877 0.277 -13.260 1.00 57.56 96 LYS A N 1
ATOM 787 C CA . LYS A 1 96 ? -11.820 0.752 -14.292 1.00 57.56 96 LYS A CA 1
ATOM 788 C C . LYS A 1 96 ? -12.545 -0.388 -15.011 1.00 57.56 96 LYS A C 1
ATOM 790 O O . LYS A 1 96 ? -13.641 -0.177 -15.522 1.00 57.56 96 LYS A O 1
ATOM 795 N N . GLU A 1 97 ? -11.990 -1.595 -14.991 1.00 51.12 97 GLU A N 1
ATOM 796 C CA . GLU A 1 97 ? -12.597 -2.797 -15.574 1.00 51.12 97 GLU A CA 1
ATOM 797 C C . GLU A 1 97 ? -13.479 -3.535 -14.542 1.00 51.12 97 GLU A C 1
ATOM 799 O O . GLU A 1 97 ? -13.206 -4.641 -14.090 1.00 51.12 97 GLU A O 1
ATOM 804 N N . GLY A 1 98 ? -14.583 -2.887 -14.154 1.00 48.56 98 GLY A N 1
ATOM 805 C CA . GLY A 1 98 ? -15.865 -3.571 -13.942 1.00 48.56 98 GLY A CA 1
ATOM 806 C C . GLY A 1 98 ? -16.076 -4.516 -12.748 1.00 48.56 98 GLY A C 1
ATOM 807 O O . GLY A 1 98 ? -16.978 -5.346 -12.840 1.00 48.56 98 GLY A O 1
ATOM 808 N N . SER A 1 99 ? -15.363 -4.421 -11.620 1.00 52.78 99 SER A N 1
ATOM 809 C CA . SER A 1 99 ? -15.637 -5.300 -10.463 1.00 52.78 99 SER A CA 1
ATOM 810 C C . SER A 1 99 ? -16.023 -4.559 -9.179 1.00 52.78 99 SER A C 1
ATOM 812 O O . SER A 1 99 ? -15.541 -3.472 -8.872 1.00 52.78 99 SER A O 1
ATOM 814 N N . ARG A 1 100 ? -16.929 -5.177 -8.407 1.00 58.97 100 ARG A N 1
ATOM 815 C CA . ARG A 1 100 ? -17.222 -4.852 -7.004 1.00 58.97 100 ARG A CA 1
ATOM 816 C C . ARG A 1 100 ? -15.964 -5.130 -6.180 1.00 58.97 100 ARG A C 1
ATOM 818 O O . ARG A 1 100 ? -15.826 -6.210 -5.613 1.00 58.97 100 ARG A O 1
ATOM 825 N N . ILE A 1 101 ? -15.012 -4.206 -6.171 1.00 63.81 101 ILE A N 1
ATOM 826 C CA . ILE A 1 101 ? -13.791 -4.371 -5.384 1.00 63.81 101 ILE A CA 1
ATOM 827 C C . ILE A 1 101 ? -14.200 -4.324 -3.919 1.00 63.81 101 ILE A C 1
ATOM 829 O O . ILE A 1 101 ? -14.717 -3.315 -3.449 1.00 63.81 101 ILE A O 1
ATOM 833 N N . GLY A 1 102 ? -13.977 -5.418 -3.194 1.00 71.19 102 GLY A N 1
ATOM 834 C CA . GLY A 1 102 ? -14.322 -5.532 -1.774 1.00 71.19 102 GLY A CA 1
ATOM 835 C C . GLY A 1 102 ? -13.504 -4.626 -0.846 1.00 71.19 102 GLY A C 1
ATOM 836 O O . GLY A 1 102 ? -13.550 -4.831 0.360 1.00 71.19 102 GLY A O 1
ATOM 837 N N . TYR A 1 103 ? -12.743 -3.669 -1.396 1.00 82.75 103 TYR A N 1
ATOM 838 C CA . TYR A 1 103 ? -11.786 -2.805 -0.700 1.00 82.75 103 TYR A CA 1
ATOM 839 C C . TYR A 1 103 ? -10.943 -3.569 0.333 1.00 82.75 103 TYR A C 1
ATOM 841 O O . TYR A 1 103 ? -10.709 -3.096 1.441 1.00 82.75 103 TYR A O 1
ATOM 849 N N . ASP A 1 104 ? -10.498 -4.774 -0.032 1.00 90.44 104 ASP A N 1
ATOM 850 C CA . ASP A 1 104 ? -9.655 -5.608 0.818 1.00 90.44 104 ASP A CA 1
ATOM 851 C C . ASP A 1 104 ? -8.182 -5.196 0.622 1.00 90.44 104 ASP A C 1
ATOM 853 O O . ASP A 1 104 ? -7.636 -5.359 -0.480 1.00 90.44 104 ASP A O 1
ATOM 857 N N . PRO A 1 105 ? -7.518 -4.639 1.652 1.00 93.31 105 PRO A N 1
ATOM 858 C CA . PRO A 1 105 ? -6.139 -4.176 1.538 1.00 93.31 105 PRO A CA 1
ATOM 859 C C . PRO A 1 105 ? -5.147 -5.321 1.283 1.00 93.31 105 PRO A C 1
ATOM 861 O O . PRO A 1 105 ? -4.143 -5.111 0.603 1.00 93.31 105 PRO A O 1
ATOM 864 N N . PHE A 1 106 ? -5.415 -6.535 1.772 1.00 94.19 106 PHE A N 1
ATOM 865 C CA . PHE A 1 106 ? -4.525 -7.681 1.588 1.00 94.19 106 PHE A CA 1
ATOM 866 C C . PHE A 1 106 ? -4.657 -8.274 0.188 1.00 94.19 106 PHE A C 1
ATOM 868 O O . PHE A 1 106 ? -3.640 -8.580 -0.429 1.00 94.19 106 PHE A O 1
ATOM 875 N N . GLN A 1 107 ? -5.872 -8.343 -0.365 1.00 91.12 107 GLN A N 1
ATOM 876 C CA . GLN A 1 107 ? -6.043 -8.699 -1.780 1.00 91.12 107 GLN A CA 1
ATOM 877 C C . GLN A 1 107 ? -5.346 -7.692 -2.695 1.00 91.12 107 GLN A C 1
ATOM 879 O O . GLN A 1 107 ? -4.729 -8.077 -3.689 1.00 91.12 107 GLN A O 1
ATOM 884 N N . PHE A 1 108 ? -5.390 -6.402 -2.346 1.00 91.44 108 PHE A N 1
ATOM 885 C CA . PHE A 1 108 ? -4.673 -5.389 -3.108 1.00 91.44 108 PHE A CA 1
ATOM 886 C C . PHE A 1 108 ? -3.149 -5.573 -3.025 1.00 91.44 108 PHE A C 1
ATOM 888 O O . PHE A 1 108 ? -2.476 -5.486 -4.052 1.00 91.44 108 PHE A O 1
ATOM 895 N N . LEU A 1 109 ? -2.598 -5.919 -1.855 1.00 94.19 109 LEU A N 1
ATOM 896 C CA . LEU A 1 109 ? -1.181 -6.282 -1.727 1.00 94.19 109 LEU A CA 1
ATOM 897 C C . LEU A 1 109 ? -0.806 -7.521 -2.554 1.00 94.19 109 LEU A C 1
ATOM 899 O O . LEU A 1 109 ? 0.266 -7.531 -3.157 1.00 94.19 109 LEU A O 1
ATOM 903 N N . THR A 1 110 ? -1.666 -8.540 -2.625 1.00 92.19 110 THR A N 1
ATOM 904 C CA . THR A 1 110 ? -1.452 -9.721 -3.482 1.00 92.19 110 THR A CA 1
ATOM 905 C C . THR A 1 110 ? -1.448 -9.353 -4.965 1.00 92.19 110 THR A C 1
ATOM 907 O O . THR A 1 110 ? -0.600 -9.826 -5.720 1.00 92.19 110 THR A O 1
ATOM 910 N N . TYR A 1 111 ? -2.345 -8.463 -5.397 1.00 90.38 111 TYR A N 1
ATOM 911 C CA . TYR A 1 111 ? -2.321 -7.947 -6.765 1.00 90.38 111 TYR A CA 1
ATOM 912 C C . TYR A 1 111 ? -1.010 -7.206 -7.065 1.00 90.38 111 TYR A C 1
ATOM 914 O O . TYR A 1 111 ? -0.363 -7.479 -8.078 1.00 90.38 111 TYR A O 1
ATOM 922 N N . LEU A 1 112 ? -0.577 -6.314 -6.169 1.00 93.00 112 LEU A N 1
ATOM 923 C CA . LEU A 1 112 ? 0.694 -5.604 -6.322 1.00 93.00 112 LEU A CA 1
ATOM 924 C C . LEU A 1 112 ? 1.875 -6.576 -6.392 1.00 93.00 112 LEU A C 1
ATOM 926 O O . LEU A 1 112 ? 2.768 -6.382 -7.210 1.00 93.00 112 LEU A O 1
ATOM 930 N N . GLU A 1 113 ? 1.854 -7.647 -5.601 1.00 93.50 113 GLU A N 1
ATOM 931 C CA . GLU A 1 113 ? 2.868 -8.696 -5.666 1.00 93.50 113 GLU A CA 1
ATOM 932 C C . GLU A 1 113 ? 2.925 -9.353 -7.038 1.00 93.50 113 GLU A C 1
ATOM 934 O O . GLU A 1 113 ? 4.004 -9.415 -7.612 1.00 93.50 113 GLU A O 1
ATOM 939 N N . SER A 1 114 ? 1.790 -9.713 -7.637 1.00 90.19 114 SER A N 1
ATOM 940 C CA . SER A 1 114 ? 1.788 -10.279 -8.995 1.00 90.19 114 SER A CA 1
ATOM 941 C C . SER A 1 114 ? 2.387 -9.344 -10.060 1.00 90.19 114 SER A C 1
ATOM 943 O O . SER A 1 114 ? 2.961 -9.806 -11.046 1.00 90.19 114 SER A O 1
ATOM 945 N N . ALA A 1 115 ? 2.284 -8.025 -9.867 1.00 89.69 115 ALA A N 1
ATOM 946 C CA . ALA A 1 115 ? 2.780 -7.027 -10.813 1.00 89.69 115 ALA A CA 1
ATOM 947 C C . ALA A 1 115 ? 4.256 -6.644 -10.580 1.00 89.69 115 ALA A C 1
ATOM 949 O O . ALA A 1 115 ? 4.981 -6.318 -11.531 1.00 89.69 115 ALA A O 1
ATOM 950 N N . TYR A 1 116 ? 4.701 -6.663 -9.322 1.00 91.94 116 TYR A N 1
ATOM 951 C CA . TYR A 1 116 ? 5.955 -6.047 -8.886 1.00 91.94 116 TYR A CA 1
ATOM 952 C C . TYR A 1 116 ? 6.917 -6.989 -8.160 1.00 91.94 116 TYR A C 1
ATOM 954 O O . TYR A 1 116 ? 8.044 -6.572 -7.898 1.00 91.94 116 TYR A O 1
ATOM 962 N N . SER A 1 117 ? 6.544 -8.243 -7.891 1.00 86.75 117 SER A N 1
ATOM 963 C CA . SER A 1 117 ? 7.501 -9.239 -7.406 1.00 86.75 117 SER A CA 1
ATOM 964 C C . SER A 1 117 ? 8.622 -9.427 -8.426 1.00 86.75 117 SER A C 1
ATOM 966 O O . SER A 1 117 ? 8.365 -9.572 -9.629 1.00 86.75 117 SER A O 1
ATOM 968 N N . ASP A 1 118 ? 9.859 -9.437 -7.946 1.00 78.62 118 ASP A N 1
ATOM 969 C CA . ASP A 1 118 ? 10.998 -9.923 -8.710 1.00 78.62 118 ASP A CA 1
ATOM 970 C C . ASP A 1 118 ? 11.151 -11.428 -8.435 1.00 78.62 118 ASP A C 1
ATOM 972 O O . ASP A 1 118 ? 11.361 -11.795 -7.281 1.00 78.62 118 ASP A O 1
ATOM 976 N N . PRO A 1 119 ? 11.017 -12.317 -9.437 1.00 69.19 119 PRO A N 1
ATOM 977 C CA . PRO A 1 119 ? 11.214 -13.752 -9.233 1.00 69.19 119 PRO A CA 1
ATOM 978 C C . PRO A 1 119 ? 12.679 -14.134 -8.958 1.00 69.19 119 PRO A C 1
ATOM 980 O O . PRO A 1 119 ? 12.952 -15.306 -8.703 1.00 69.19 119 PRO A O 1
ATOM 983 N N . TYR A 1 120 ? 13.614 -13.181 -9.034 1.00 68.81 120 TYR A N 1
ATOM 984 C CA . TYR A 1 120 ? 15.049 -13.400 -8.853 1.00 68.81 120 TYR A CA 1
ATOM 985 C C . TYR A 1 120 ? 15.645 -12.679 -7.629 1.00 68.81 120 TYR A C 1
ATOM 987 O O . TYR A 1 120 ? 16.867 -12.694 -7.472 1.00 68.81 120 TYR A O 1
ATOM 995 N N . CYS A 1 121 ? 14.819 -12.054 -6.779 1.00 54.50 121 CYS A N 1
ATOM 996 C CA . CYS A 1 121 ? 15.227 -11.510 -5.474 1.00 54.50 121 CYS A CA 1
ATOM 997 C C . CYS A 1 121 ? 14.794 -12.410 -4.316 1.00 54.50 121 CYS A C 1
ATOM 999 O O . CYS A 1 121 ? 13.677 -12.968 -4.379 1.00 54.50 121 CYS A O 1
#

Organism: Drechmeria coniospora (NCBI:txid98403)

Radius of gyration: 23.51 Å; chains: 1; bounding box: 35×54×68 Å

pLDDT: mean 79.8, std 16.83, range [40.88, 97.31]

Secondary structure (DSSP, 8-state):
---PPPP---HHHHHHHHHHHH--TT-S------PPPPPP-SPB-S-HHHHHHHHHHHHHHHHHSHHHH-SHHHHHHHHHHTB-HHHHHHHHHHHHSS------HHHHHHHHHHHH--TT-

Foldseek 3Di:
DDDDDDDDDDVVVVVVVVVVVVPPPVPPPPPPPPDDQDDQDAAAALALVCLVVNLVRLVCSCVPCVVVQDDLQSSLVVNLVSHPPVVNVVCVVVVVPDDPPPSHNVVVSVVVCVVRHDPVD